Protein AF-A0A7S0JQW3-F1 (afdb_monomer_lite)

Structure (mmCIF, N/CA/C/O backbone):
data_AF-A0A7S0JQW3-F1
#
_entry.id   AF-A0A7S0JQW3-F1
#
loop_
_atom_site.group_PDB
_atom_site.id
_atom_site.type_symbol
_atom_site.label_atom_id
_atom_site.label_alt_id
_atom_site.label_comp_id
_atom_site.label_asym_id
_atom_site.label_entity_id
_atom_site.label_seq_id
_atom_site.pdbx_PDB_ins_code
_atom_site.Cartn_x
_atom_site.Cartn_y
_atom_site.Cartn_z
_atom_site.occupancy
_atom_site.B_iso_or_equiv
_atom_site.auth_seq_id
_atom_site.auth_comp_id
_atom_site.auth_asym_id
_atom_site.auth_atom_id
_atom_site.pdbx_PDB_model_num
ATOM 1 N N . SER A 1 1 ? 18.197 -0.335 -47.151 1.00 66.12 1 SER A N 1
ATOM 2 C CA . SER A 1 1 ? 19.376 -0.443 -46.254 1.00 66.12 1 SER A CA 1
ATOM 3 C C . SER A 1 1 ? 19.464 0.715 -45.250 1.00 66.12 1 SER A C 1
ATOM 5 O O . SER A 1 1 ? 19.553 0.462 -44.054 1.00 66.12 1 SER A O 1
ATOM 7 N N . HIS A 1 2 ? 19.393 1.984 -45.680 1.00 73.44 2 HIS A N 1
ATOM 8 C CA . HIS A 1 2 ? 19.447 3.146 -44.775 1.00 73.44 2 HIS A CA 1
ATOM 9 C C . HIS A 1 2 ? 18.208 3.289 -43.865 1.00 73.44 2 HIS A C 1
ATOM 11 O O . HIS A 1 2 ? 18.365 3.483 -42.660 1.00 73.44 2 HIS A O 1
ATOM 17 N N . ASP A 1 3 ? 16.999 3.089 -44.398 1.00 83.38 3 ASP A N 1
ATOM 18 C CA . ASP A 1 3 ? 15.757 3.251 -43.622 1.00 83.38 3 ASP A CA 1
ATOM 19 C C . ASP A 1 3 ? 15.585 2.187 -42.538 1.00 83.38 3 ASP A C 1
ATOM 21 O O . ASP A 1 3 ? 15.240 2.512 -41.406 1.00 83.38 3 ASP A O 1
ATOM 25 N N . VAL A 1 4 ? 15.963 0.936 -42.826 1.00 90.81 4 VAL A N 1
ATOM 26 C CA . VAL A 1 4 ? 15.987 -0.153 -41.832 1.00 90.81 4 VAL A CA 1
ATOM 27 C C . VAL A 1 4 ? 16.892 0.210 -40.651 1.00 90.81 4 VAL A C 1
ATOM 29 O O . VAL A 1 4 ? 16.494 0.071 -39.498 1.00 90.81 4 VAL A O 1
ATOM 32 N N . ARG A 1 5 ? 18.085 0.767 -40.910 1.00 91.12 5 ARG A N 1
ATOM 33 C CA . ARG A 1 5 ? 18.995 1.220 -39.843 1.00 91.12 5 ARG A CA 1
ATOM 34 C C . ARG A 1 5 ? 18.399 2.359 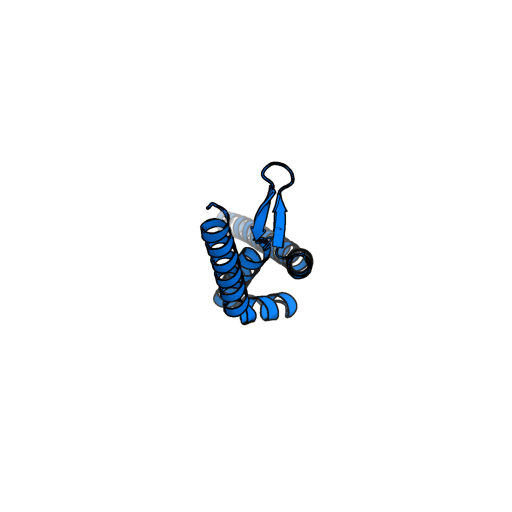-39.014 1.00 91.12 5 ARG A C 1
ATOM 36 O O . ARG A 1 5 ? 18.644 2.417 -37.811 1.00 91.12 5 ARG A O 1
A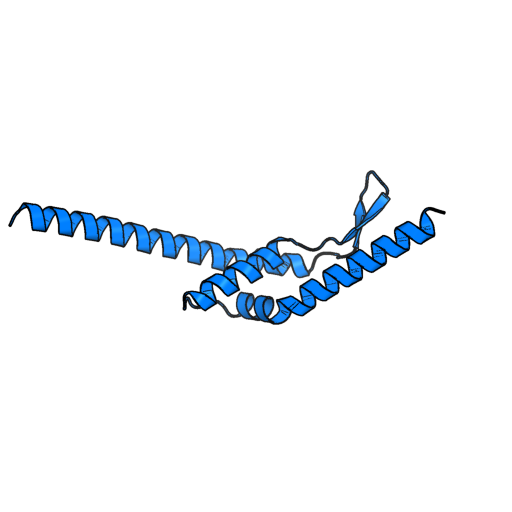TOM 43 N N . ARG A 1 6 ? 17.624 3.260 -39.626 1.00 93.00 6 ARG A N 1
ATOM 44 C CA . ARG A 1 6 ? 16.941 4.353 -38.917 1.00 93.00 6 ARG A CA 1
ATOM 45 C C . ARG A 1 6 ? 15.819 3.828 -38.020 1.00 93.00 6 ARG A C 1
ATOM 47 O O . ARG A 1 6 ? 15.750 4.233 -36.863 1.00 93.00 6 ARG A O 1
ATOM 54 N N . VAL A 1 7 ? 15.009 2.896 -38.524 1.00 94.56 7 VAL A N 1
ATOM 55 C CA . VAL A 1 7 ? 13.936 2.235 -37.762 1.00 94.56 7 VAL A CA 1
ATOM 56 C C . VAL A 1 7 ? 14.510 1.470 -36.570 1.00 94.56 7 VAL A C 1
ATOM 58 O O . VAL A 1 7 ? 14.056 1.672 -35.449 1.00 94.56 7 VAL A O 1
ATOM 61 N N . VAL A 1 8 ? 15.574 0.685 -36.773 1.00 95.44 8 VAL A N 1
ATOM 62 C CA . VAL A 1 8 ? 16.247 -0.050 -35.686 1.00 95.44 8 VAL A CA 1
ATOM 63 C C . VAL A 1 8 ? 16.790 0.901 -34.614 1.00 95.44 8 VAL A C 1
ATOM 65 O O . VAL A 1 8 ? 16.613 0.657 -33.422 1.00 95.44 8 VAL A O 1
ATOM 68 N N . LYS A 1 9 ? 17.411 2.023 -35.006 1.00 95.44 9 LYS A N 1
ATOM 69 C CA . LYS A 1 9 ? 17.895 3.032 -34.046 1.00 95.44 9 LYS A CA 1
ATOM 70 C C . LYS A 1 9 ? 16.758 3.653 -33.231 1.00 95.44 9 LYS A C 1
ATOM 72 O O . LYS A 1 9 ? 16.927 3.850 -32.030 1.00 95.44 9 LYS A O 1
ATOM 77 N N . LEU A 1 10 ? 15.628 3.964 -33.868 1.00 96.38 10 LEU A N 1
ATOM 78 C CA . LEU A 1 10 ? 14.461 4.519 -33.181 1.00 96.38 10 LEU A CA 1
ATOM 79 C C . LEU A 1 10 ? 13.863 3.505 -32.204 1.00 96.38 10 LEU A C 1
ATOM 81 O O . LEU A 1 10 ? 13.666 3.845 -31.042 1.00 96.38 10 LEU A O 1
ATOM 85 N N . TYR A 1 11 ? 13.655 2.266 -32.651 1.00 96.88 11 TYR A N 1
ATOM 86 C CA . TYR A 1 11 ? 13.171 1.177 -31.808 1.00 96.88 11 TYR A CA 1
ATOM 87 C C . TYR A 1 11 ? 14.049 1.003 -30.567 1.00 96.88 11 TYR A C 1
ATOM 89 O O . TYR A 1 11 ? 13.549 1.062 -29.450 1.00 96.88 11 TYR A O 1
ATOM 97 N N . ASN A 1 12 ? 15.370 0.902 -30.744 1.00 97.31 12 ASN A N 1
ATOM 98 C CA . ASN A 1 12 ? 16.304 0.739 -29.627 1.00 97.31 12 ASN A CA 1
ATOM 99 C C . ASN A 1 12 ? 16.274 1.925 -28.657 1.00 97.31 12 ASN A C 1
ATOM 101 O O . ASN A 1 12 ? 16.422 1.740 -27.450 1.00 97.31 12 ASN A O 1
ATOM 105 N N . ARG A 1 13 ? 16.093 3.149 -29.171 1.00 97.00 13 ARG A N 1
ATOM 106 C CA . ARG A 1 13 ? 15.954 4.339 -28.328 1.00 97.00 13 ARG A CA 1
ATOM 107 C C . ARG A 1 13 ? 14.680 4.267 -27.489 1.00 97.00 13 ARG A C 1
ATOM 109 O O . ARG A 1 13 ? 14.762 4.475 -26.286 1.00 97.00 13 ARG A O 1
ATOM 116 N N . VAL A 1 14 ? 13.543 3.955 -28.110 1.00 97.62 14 VAL A N 1
ATOM 117 C CA . VAL A 1 14 ? 12.250 3.847 -27.419 1.00 97.62 14 VAL A CA 1
ATOM 118 C C . VAL A 1 14 ? 12.271 2.704 -26.408 1.00 97.62 14 VAL A C 1
ATOM 120 O O . VAL A 1 14 ? 11.930 2.926 -25.254 1.00 97.62 14 VAL A O 1
ATOM 123 N N . ALA A 1 15 ? 12.753 1.522 -26.799 1.00 97.44 15 ALA A N 1
ATOM 124 C CA . ALA A 1 15 ? 12.887 0.374 -25.907 1.00 97.44 15 ALA A CA 1
ATOM 125 C C . ALA A 1 15 ? 13.730 0.716 -24.670 1.00 97.44 15 ALA A C 1
ATOM 127 O O . ALA A 1 15 ? 13.329 0.419 -23.550 1.00 97.44 15 ALA A O 1
ATOM 128 N N . ARG A 1 16 ? 14.856 1.422 -24.848 1.00 97.38 16 ARG A N 1
ATOM 129 C CA . ARG A 1 16 ? 15.671 1.887 -23.718 1.00 97.38 16 ARG A CA 1
ATOM 130 C C . ARG A 1 16 ? 14.904 2.850 -22.814 1.00 97.38 16 ARG A C 1
ATOM 132 O O . ARG A 1 16 ? 14.981 2.716 -21.601 1.00 97.38 16 ARG A O 1
ATOM 139 N N . THR A 1 17 ? 14.177 3.806 -23.391 1.00 97.69 17 THR A N 1
ATOM 140 C CA . THR A 1 17 ? 13.360 4.749 -22.616 1.00 97.69 17 THR A CA 1
ATOM 141 C C . THR A 1 17 ? 12.278 4.033 -21.809 1.00 97.69 17 THR A C 1
ATOM 143 O O . THR A 1 17 ? 12.087 4.380 -20.648 1.00 97.69 17 THR A O 1
ATOM 146 N N . LEU A 1 18 ? 11.620 3.021 -22.383 1.00 97.62 18 LEU A N 1
ATOM 147 C CA . LEU A 1 18 ? 10.612 2.220 -21.684 1.00 97.62 18 LEU A CA 1
ATOM 148 C C . LEU A 1 18 ? 11.218 1.456 -20.502 1.00 97.62 18 LEU A C 1
ATOM 150 O O . LEU A 1 18 ? 10.723 1.587 -19.390 1.00 97.62 18 LEU A O 1
ATOM 154 N N . VAL A 1 19 ? 12.347 0.770 -20.703 1.00 96.44 19 VAL A N 1
ATOM 155 C CA . VAL A 1 19 ? 13.032 0.040 -19.620 1.00 96.44 19 VAL A CA 1
ATOM 156 C C . VAL A 1 19 ? 13.473 0.982 -18.494 1.00 96.44 19 VAL A C 1
ATOM 158 O O . VAL A 1 19 ? 13.314 0.668 -17.318 1.00 96.44 19 VAL A O 1
ATOM 161 N N . SER A 1 20 ? 14.009 2.163 -18.825 1.00 96.62 20 SER A N 1
ATOM 162 C CA . SER A 1 20 ? 14.386 3.155 -17.808 1.00 96.62 20 SER A CA 1
ATOM 163 C C . SER A 1 20 ? 13.181 3.680 -17.028 1.00 96.62 20 SER A C 1
ATOM 165 O O . SER A 1 20 ? 13.288 3.900 -15.824 1.00 96.62 20 SER A O 1
ATOM 167 N N . PHE A 1 21 ? 12.046 3.877 -17.700 1.00 97.19 21 PHE A N 1
ATOM 168 C CA . PHE A 1 21 ? 10.802 4.284 -17.057 1.00 97.19 21 PHE A CA 1
ATOM 169 C C . PHE A 1 21 ? 10.294 3.199 -16.101 1.00 97.19 21 PHE A C 1
ATOM 171 O O . PHE A 1 21 ? 10.040 3.497 -14.939 1.00 97.19 21 PHE A O 1
ATOM 178 N N . GLU A 1 22 ? 10.211 1.946 -16.552 1.00 95.56 22 GLU A N 1
ATOM 179 C CA . GLU A 1 22 ? 9.793 0.803 -15.726 1.00 95.56 22 GLU A CA 1
ATOM 180 C C . GLU A 1 22 ? 10.667 0.653 -14.478 1.00 95.56 22 GLU A C 1
ATOM 182 O O . GLU A 1 22 ? 10.149 0.504 -13.373 1.00 95.56 22 GLU A O 1
ATOM 187 N N . TYR A 1 23 ? 11.988 0.764 -14.640 1.00 96.00 23 TYR A N 1
ATOM 188 C CA . TYR A 1 23 ? 12.929 0.710 -13.525 1.00 96.00 23 TYR A CA 1
ATOM 189 C C . TYR A 1 23 ? 12.693 1.833 -12.507 1.00 96.00 23 TYR A C 1
ATOM 191 O O . TYR A 1 23 ? 12.665 1.576 -11.306 1.00 96.00 23 TYR A O 1
ATOM 199 N N . LEU A 1 24 ? 12.497 3.071 -12.975 1.00 97.69 24 LEU A N 1
ATOM 200 C CA . LEU A 1 24 ? 12.258 4.221 -12.103 1.00 97.69 24 LEU A CA 1
ATOM 201 C C . LEU A 1 24 ? 10.972 4.048 -11.282 1.00 97.69 24 LEU A C 1
ATOM 203 O O . LEU A 1 24 ? 10.975 4.293 -10.079 1.00 97.69 24 LEU A O 1
ATOM 207 N N . TRP A 1 25 ? 9.890 3.593 -11.918 1.00 96.12 25 TRP A N 1
ATOM 208 C CA . TRP A 1 25 ? 8.623 3.346 -11.229 1.00 96.12 25 TRP A CA 1
ATOM 209 C C . TRP A 1 25 ? 8.698 2.178 -10.259 1.00 96.12 25 TRP A C 1
ATOM 211 O O . TRP A 1 25 ? 8.165 2.280 -9.158 1.00 96.12 25 TRP A O 1
ATOM 221 N N . TYR A 1 26 ? 9.380 1.095 -10.635 1.00 96.75 26 TYR A N 1
ATOM 222 C CA . TYR A 1 26 ? 9.618 -0.011 -9.719 1.00 96.75 26 TYR A CA 1
ATOM 223 C C . TYR A 1 26 ? 10.408 0.459 -8.494 1.00 96.75 26 TYR A C 1
ATOM 225 O O . TYR A 1 26 ? 10.013 0.155 -7.376 1.00 96.75 26 TYR A O 1
ATOM 233 N N . GLN A 1 27 ? 11.465 1.256 -8.676 1.00 96.94 27 GLN A N 1
ATOM 234 C CA . GLN A 1 27 ? 12.246 1.776 -7.555 1.00 96.94 27 GLN A CA 1
ATOM 235 C C . GLN A 1 27 ? 11.411 2.681 -6.640 1.00 96.94 27 GLN A C 1
ATOM 237 O O . GLN A 1 27 ? 11.416 2.485 -5.430 1.00 96.94 27 GLN A O 1
ATOM 242 N N . ALA A 1 28 ? 10.640 3.610 -7.211 1.00 96.44 28 ALA A N 1
ATOM 243 C CA . ALA A 1 28 ? 9.741 4.464 -6.438 1.00 96.44 28 ALA A CA 1
ATOM 244 C C . ALA A 1 28 ? 8.696 3.648 -5.660 1.00 96.44 28 ALA A C 1
ATOM 246 O O . ALA A 1 28 ? 8.401 3.951 -4.507 1.00 96.44 28 ALA A O 1
ATOM 247 N N . TRP A 1 29 ? 8.164 2.586 -6.272 1.00 97.06 29 TRP A N 1
ATOM 248 C CA . TRP A 1 29 ? 7.266 1.659 -5.595 1.00 97.06 29 TRP A CA 1
ATOM 249 C C . TRP A 1 29 ? 7.960 0.937 -4.435 1.00 97.06 29 TRP A C 1
ATOM 251 O O . TRP A 1 29 ? 7.380 0.855 -3.357 1.00 97.06 29 TRP A O 1
ATOM 261 N N . VAL A 1 30 ? 9.202 0.468 -4.618 1.00 96.88 30 VAL A N 1
ATOM 262 C CA . VAL A 1 30 ? 9.990 -0.164 -3.546 1.00 96.88 30 VAL A CA 1
ATOM 263 C C . VAL A 1 30 ? 10.181 0.787 -2.365 1.00 96.88 30 VAL A C 1
ATOM 265 O O . VAL A 1 30 ? 9.992 0.376 -1.221 1.00 96.88 30 VAL A O 1
ATOM 268 N N . ASP A 1 31 ? 10.507 2.048 -2.636 1.00 95.62 31 ASP A N 1
ATOM 269 C CA . ASP A 1 31 ? 10.728 3.057 -1.599 1.00 95.62 31 ASP A CA 1
ATOM 270 C C . ASP A 1 31 ? 9.426 3.375 -0.829 1.00 95.62 31 ASP A C 1
ATOM 272 O O . ASP A 1 31 ? 9.451 3.557 0.389 1.00 95.62 31 ASP A O 1
ATOM 276 N N . ALA A 1 32 ? 8.272 3.346 -1.506 1.00 95.12 32 ALA A N 1
ATOM 277 C CA . ALA A 1 32 ? 6.955 3.571 -0.901 1.00 95.12 32 ALA A CA 1
ATOM 278 C C . ALA A 1 32 ? 6.470 2.420 0.009 1.00 95.12 32 ALA A C 1
ATOM 280 O O . ALA A 1 32 ? 5.548 2.610 0.806 1.00 95.12 32 ALA A O 1
ATOM 281 N N . ILE A 1 33 ? 7.075 1.224 -0.067 1.00 96.56 33 ILE A N 1
ATOM 282 C CA . ILE A 1 33 ? 6.663 0.066 0.749 1.00 96.56 33 ILE A CA 1
ATOM 283 C C . ILE A 1 33 ? 6.765 0.382 2.245 1.00 96.56 33 ILE A C 1
ATOM 285 O O . ILE A 1 33 ? 5.868 0.030 3.013 1.00 96.56 33 ILE A O 1
ATOM 289 N N . GLU A 1 34 ? 7.854 1.022 2.671 1.00 93.38 34 GLU A N 1
ATOM 290 C CA . GLU A 1 34 ? 8.076 1.313 4.090 1.00 93.38 34 GLU A CA 1
ATOM 291 C C . GLU A 1 34 ? 7.122 2.392 4.613 1.00 93.38 34 GLU A C 1
ATOM 293 O O . GLU A 1 34 ? 6.642 2.278 5.741 1.00 93.38 34 GLU A O 1
ATOM 298 N N . GLU A 1 35 ? 6.770 3.377 3.781 1.00 92.06 35 GLU A N 1
ATOM 299 C CA . GLU A 1 35 ? 5.757 4.385 4.114 1.00 92.06 35 GLU A CA 1
ATOM 300 C C . GLU A 1 35 ? 4.391 3.729 4.345 1.00 92.06 35 GLU A C 1
ATOM 302 O O . GLU A 1 35 ? 3.802 3.886 5.417 1.00 92.06 35 GLU A O 1
ATOM 307 N N . ALA A 1 36 ? 3.941 2.888 3.408 1.00 93.06 36 ALA A N 1
ATOM 308 C CA . ALA A 1 36 ? 2.681 2.167 3.558 1.00 93.06 36 ALA A CA 1
ATOM 309 C C . ALA A 1 36 ? 2.687 1.284 4.820 1.00 93.06 36 ALA A C 1
ATOM 311 O O . ALA A 1 36 ? 1.710 1.253 5.569 1.00 93.06 36 ALA A O 1
ATOM 312 N N . ARG A 1 37 ? 3.800 0.589 5.106 1.00 92.75 37 ARG A N 1
ATOM 313 C CA . ARG A 1 37 ? 3.948 -0.252 6.309 1.00 92.75 37 ARG A CA 1
ATOM 314 C C . ARG A 1 37 ? 3.888 0.546 7.607 1.00 92.75 37 ARG A C 1
ATOM 316 O O . ARG A 1 37 ? 3.344 0.027 8.582 1.00 92.75 37 ARG A O 1
AT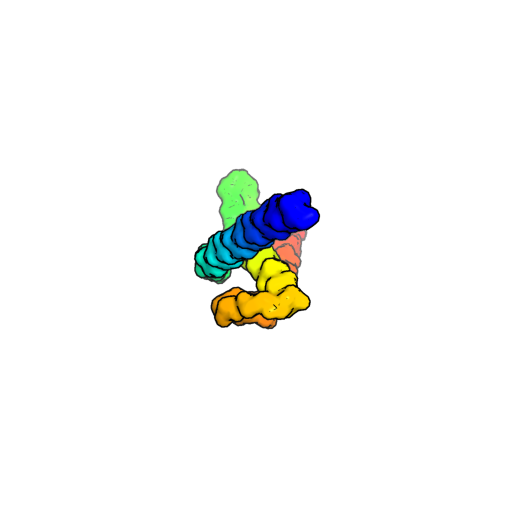OM 323 N N . ALA A 1 38 ? 4.406 1.771 7.637 1.00 91.88 38 ALA A N 1
ATOM 324 C CA . ALA A 1 38 ? 4.285 2.641 8.805 1.00 91.88 38 ALA A CA 1
ATOM 325 C C . ALA A 1 38 ? 2.810 2.936 9.138 1.00 91.88 38 ALA A C 1
ATOM 327 O O . ALA A 1 38 ? 2.451 2.991 10.315 1.00 91.88 38 ALA A O 1
ATOM 328 N N . GLY A 1 39 ? 1.931 2.990 8.129 1.00 89.81 39 GLY A N 1
ATOM 329 C CA . GLY A 1 39 ? 0.480 3.117 8.307 1.00 89.81 39 GLY A CA 1
ATOM 330 C C . GLY A 1 39 ? -0.157 2.003 9.153 1.00 89.81 39 GLY A C 1
ATOM 331 O O . GLY A 1 39 ? -1.154 2.242 9.833 1.00 89.81 39 GLY A O 1
ATOM 332 N N . LEU A 1 40 ? 0.442 0.803 9.219 1.00 90.50 40 LEU A N 1
ATOM 333 C CA . LEU A 1 40 ? -0.039 -0.288 10.090 1.00 90.50 40 LEU A CA 1
ATOM 334 C C . LEU A 1 40 ? 0.187 -0.028 11.585 1.00 90.50 40 LEU A C 1
ATOM 336 O O . LEU A 1 40 ? -0.391 -0.729 12.413 1.00 90.50 40 LEU A O 1
ATOM 340 N N . GLN A 1 41 ? 1.035 0.939 11.937 1.00 90.81 41 GLN A N 1
ATOM 341 C CA . GLN A 1 41 ? 1.301 1.320 13.326 1.00 90.81 41 GLN A CA 1
ATOM 342 C C . GLN A 1 41 ? 0.347 2.413 13.828 1.00 90.81 41 GLN A C 1
ATOM 344 O O . GLN A 1 41 ? 0.403 2.783 15.001 1.00 90.81 41 GLN A O 1
ATOM 349 N N . ALA A 1 42 ? -0.524 2.939 12.963 1.00 91.4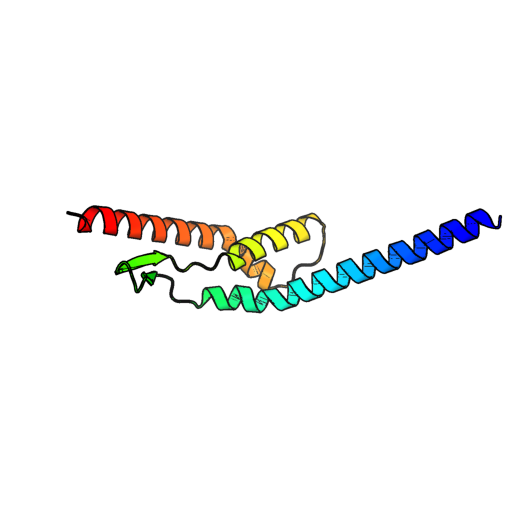4 42 ALA A N 1
ATOM 350 C CA . ALA A 1 42 ? -1.476 3.975 13.329 1.00 91.44 42 ALA A CA 1
ATOM 351 C C . ALA A 1 42 ? -2.575 3.446 14.269 1.00 91.44 42 ALA A C 1
ATOM 353 O O . ALA A 1 42 ? -2.977 2.282 14.223 1.00 91.44 42 ALA A O 1
ATOM 354 N N . THR A 1 43 ? -3.108 4.332 15.114 1.00 92.81 43 THR A N 1
ATOM 355 C CA . THR A 1 43 ? -4.264 4.024 15.964 1.00 92.81 43 THR A CA 1
ATOM 356 C C . THR A 1 43 ? -5.466 3.678 15.090 1.00 92.81 43 THR A C 1
ATOM 358 O O . THR A 1 43 ? -5.867 4.502 14.278 1.00 92.81 43 THR A O 1
ATOM 361 N N . LEU A 1 44 ? -6.059 2.495 15.273 1.00 93.25 44 LEU A N 1
ATOM 362 C CA . LEU A 1 44 ? -7.115 1.981 14.389 1.00 93.25 44 LEU A CA 1
ATOM 363 C C . LEU A 1 44 ? -8.509 2.552 14.658 1.00 93.25 44 LEU A C 1
ATOM 365 O O . LEU A 1 44 ? -9.341 2.531 13.761 1.00 93.25 44 LEU A O 1
ATOM 369 N N . ILE A 1 45 ? -8.788 3.039 15.868 1.00 94.38 45 ILE A N 1
ATOM 370 C CA . ILE A 1 45 ? -10.073 3.659 16.212 1.00 94.38 45 ILE A CA 1
ATOM 371 C C . ILE A 1 45 ? -9.801 5.107 16.584 1.00 94.38 45 ILE A C 1
ATOM 373 O O . ILE A 1 45 ? -9.101 5.383 17.559 1.00 94.38 45 ILE A O 1
ATOM 377 N N . VAL A 1 46 ? -10.362 6.027 15.809 1.00 94.06 46 VAL A N 1
ATOM 378 C CA . VAL A 1 46 ? -10.207 7.467 16.021 1.00 94.06 46 VAL A CA 1
ATOM 379 C C . VAL A 1 46 ? -11.565 8.118 16.175 1.00 94.06 46 VAL A C 1
ATOM 381 O O . VAL A 1 46 ? -12.550 7.672 15.591 1.00 94.06 46 VAL A O 1
ATOM 384 N N . ARG A 1 47 ? -11.616 9.184 16.968 1.00 93.56 47 ARG A N 1
ATOM 385 C CA . ARG A 1 47 ? -12.809 10.009 17.115 1.00 93.56 47 ARG A CA 1
ATOM 386 C C . ARG A 1 47 ? -12.631 11.265 16.283 1.00 93.56 47 ARG A C 1
ATOM 388 O O . ARG A 1 47 ? -11.646 11.976 16.473 1.00 93.56 47 ARG A O 1
ATOM 395 N N . HIS A 1 48 ? -13.553 11.528 15.369 1.00 91.06 48 HIS A N 1
ATOM 396 C CA . HIS A 1 48 ? -13.473 12.725 14.548 1.00 91.06 48 HIS A CA 1
ATOM 397 C C . HIS A 1 48 ? -13.820 13.962 15.400 1.00 91.06 48 HIS A C 1
ATOM 399 O O . HIS A 1 48 ? -14.761 13.910 16.200 1.00 91.06 48 HIS A O 1
ATOM 405 N N . PRO A 1 49 ? -13.041 15.054 15.291 1.00 89.25 49 PRO A N 1
ATOM 406 C CA . PRO A 1 49 ? -13.147 16.198 16.196 1.00 89.25 49 PRO A CA 1
ATOM 407 C C . PRO A 1 49 ? -14.475 16.953 16.066 1.00 89.25 49 PRO A C 1
ATOM 409 O O . PRO A 1 49 ? -14.967 17.466 17.067 1.00 89.25 49 PRO A O 1
ATOM 412 N N . ASP A 1 50 ? -15.069 16.981 14.868 1.00 89.31 50 ASP A N 1
ATOM 413 C CA . ASP A 1 50 ? -16.247 17.819 14.600 1.00 89.31 50 ASP A CA 1
ATOM 414 C C . ASP A 1 50 ? -17.587 17.142 14.930 1.00 89.31 50 ASP A C 1
ATOM 416 O O . ASP A 1 50 ? -18.488 17.783 15.466 1.00 89.31 50 ASP A O 1
ATOM 420 N N . ASP A 1 51 ? -17.744 15.851 14.620 1.00 86.75 51 ASP A N 1
ATOM 421 C CA . ASP A 1 51 ? -19.000 15.104 14.807 1.00 86.75 51 ASP A CA 1
ATOM 422 C C . ASP A 1 51 ? -18.956 14.168 16.030 1.00 86.75 51 ASP A C 1
ATOM 424 O O . ASP A 1 51 ? -19.976 13.609 16.435 1.00 86.75 51 ASP A O 1
ATOM 428 N N . GLY A 1 52 ? -17.776 13.983 16.633 1.00 86.06 52 GLY A N 1
ATOM 429 C CA . GLY A 1 52 ? -17.560 13.079 17.753 1.00 86.06 52 GLY A CA 1
ATOM 430 C C . GLY A 1 52 ? -17.782 11.599 17.425 1.00 86.06 52 GLY A C 1
ATOM 431 O O . GLY A 1 52 ? -17.845 10.803 18.370 1.00 86.06 52 GLY A O 1
ATOM 432 N N . LYS A 1 53 ? -17.900 11.213 16.149 1.00 89.56 53 LYS A N 1
ATOM 433 C CA . LYS A 1 53 ? -18.112 9.825 15.723 1.00 89.56 53 LYS A CA 1
ATOM 434 C C . LYS A 1 53 ? -16.804 9.045 15.693 1.00 89.56 53 LYS A C 1
ATOM 436 O O . LYS A 1 53 ? -15.723 9.610 15.522 1.00 89.56 53 LYS A O 1
ATOM 441 N N . LEU A 1 54 ? -16.907 7.734 15.898 1.00 93.25 54 LEU A N 1
ATOM 442 C CA . LEU A 1 54 ? -15.770 6.821 15.836 1.00 93.25 54 LEU A CA 1
ATOM 443 C C . LEU A 1 54 ? -15.600 6.288 14.414 1.00 93.25 54 LEU A C 1
ATOM 445 O O . LEU A 1 54 ? -16.568 5.858 13.792 1.00 93.25 54 LEU A O 1
ATOM 449 N N . TYR A 1 55 ? -14.360 6.262 13.938 1.00 92.31 55 TYR A N 1
ATOM 450 C CA . TYR A 1 55 ? -13.989 5.772 12.617 1.00 92.31 55 TYR A CA 1
ATOM 451 C C . TYR A 1 55 ? -12.870 4.740 12.715 1.00 92.31 55 TYR A C 1
ATOM 453 O O . TYR A 1 55 ? -12.006 4.819 13.595 1.00 92.31 55 TYR A O 1
ATOM 461 N N . VAL A 1 56 ? -12.868 3.798 11.769 1.00 94.88 56 VAL A N 1
ATOM 462 C CA . VAL A 1 56 ? -11.740 2.887 11.566 1.00 94.88 56 VAL A CA 1
ATOM 463 C C . VAL A 1 56 ? -10.671 3.611 10.748 1.00 94.88 56 VAL A C 1
ATOM 465 O O . VAL A 1 56 ? -10.837 3.823 9.549 1.00 94.88 56 VAL A O 1
ATOM 468 N N . ASN A 1 57 ? -9.568 3.978 11.389 1.00 93.81 57 ASN A N 1
ATOM 469 C CA . ASN A 1 57 ? -8.403 4.601 10.765 1.00 93.81 57 ASN A CA 1
ATOM 470 C C . ASN A 1 57 ? -7.473 3.524 10.188 1.00 93.81 57 ASN A C 1
ATOM 472 O O . ASN A 1 57 ? -6.401 3.239 10.717 1.00 93.81 57 ASN A O 1
ATOM 476 N N . PHE A 1 58 ? -7.940 2.867 9.127 1.00 92.50 58 PHE A N 1
ATOM 477 C CA . PHE A 1 58 ? -7.157 1.889 8.380 1.00 92.50 58 PHE A CA 1
ATOM 478 C C . PHE A 1 58 ? -6.599 2.531 7.111 1.00 92.50 58 PHE A C 1
ATOM 480 O O . PHE A 1 58 ? -7.362 3.022 6.277 1.00 92.50 58 PHE A O 1
ATOM 487 N N . ASP A 1 59 ? -5.276 2.510 6.957 1.00 91.94 59 ASP A N 1
ATOM 488 C CA . ASP A 1 59 ? -4.619 3.152 5.824 1.00 91.94 59 ASP A CA 1
ATOM 489 C C . ASP A 1 59 ? -4.884 2.397 4.510 1.00 91.94 59 ASP A C 1
ATOM 491 O O . ASP A 1 59 ? -4.478 1.247 4.308 1.00 91.94 59 ASP A O 1
ATOM 495 N N . SER A 1 60 ? -5.561 3.072 3.580 1.00 90.00 60 SER A N 1
ATOM 496 C CA . SER A 1 60 ? -5.856 2.542 2.248 1.00 90.00 60 SER A CA 1
ATOM 497 C C . SER A 1 60 ? -4.600 2.212 1.427 1.00 90.00 60 SER A C 1
ATOM 499 O O . SER A 1 60 ? -4.669 1.324 0.567 1.00 90.00 60 SER A O 1
ATOM 501 N N . GLN A 1 61 ? -3.452 2.837 1.727 1.00 93.25 61 GLN A N 1
ATOM 502 C CA . GLN A 1 61 ? -2.172 2.550 1.074 1.00 93.25 61 GLN A CA 1
ATOM 503 C C . GLN A 1 61 ? -1.746 1.088 1.261 1.00 93.25 61 GLN A C 1
ATOM 505 O O . GLN A 1 61 ? -1.158 0.496 0.358 1.00 93.25 61 GLN A O 1
ATOM 510 N N . ILE A 1 62 ? -2.130 0.442 2.369 1.00 94.38 62 ILE A N 1
ATOM 511 C CA . ILE A 1 62 ? -1.870 -0.989 2.571 1.00 94.38 62 ILE A CA 1
ATOM 512 C C . ILE A 1 62 ? -2.617 -1.848 1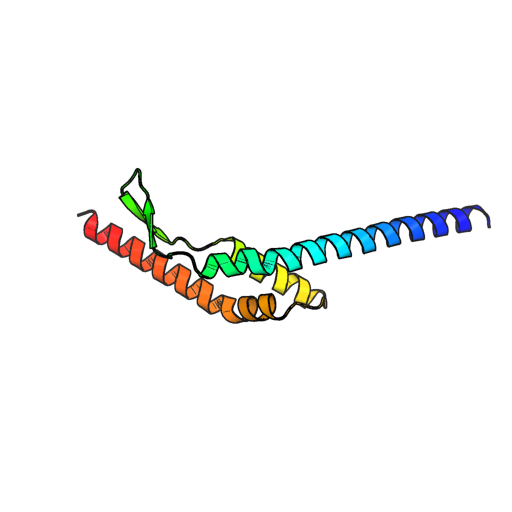.550 1.00 94.38 62 ILE A C 1
ATOM 514 O O . ILE A 1 62 ? -2.056 -2.798 1.000 1.00 94.38 62 ILE A O 1
ATOM 518 N N . LEU A 1 63 ? -3.876 -1.522 1.242 1.00 93.19 63 LEU A N 1
ATOM 519 C CA . LEU A 1 63 ? -4.635 -2.260 0.225 1.00 93.19 63 LEU A CA 1
ATOM 520 C C . LEU A 1 63 ? -4.086 -2.012 -1.177 1.00 93.19 63 LEU A C 1
ATOM 522 O O . LEU A 1 63 ? -4.120 -2.924 -2.008 1.00 93.19 63 LEU A O 1
ATOM 526 N N . GLN A 1 64 ? -3.594 -0.801 -1.436 1.00 95.62 64 GLN A N 1
ATOM 527 C CA . GLN A 1 64 ? -2.909 -0.466 -2.677 1.00 95.62 64 GLN A CA 1
ATOM 528 C C . GLN A 1 64 ? -1.629 -1.299 -2.833 1.00 95.62 64 GLN A C 1
ATOM 530 O O . GLN A 1 64 ? -1.518 -2.028 -3.819 1.00 95.62 64 GLN A O 1
ATOM 535 N N . LEU A 1 65 ? -0.758 -1.317 -1.820 1.00 96.75 65 LEU A N 1
ATOM 536 C CA . LEU A 1 65 ? 0.467 -2.119 -1.802 1.00 96.75 65 LEU A CA 1
ATOM 537 C C . LEU A 1 65 ? 0.185 -3.607 -2.068 1.00 96.75 65 LEU A C 1
ATOM 539 O O . LEU A 1 65 ? 0.854 -4.241 -2.883 1.00 96.75 65 LEU A O 1
ATOM 543 N N . ILE A 1 66 ? -0.848 -4.174 -1.434 1.00 96.44 66 ILE A N 1
ATOM 544 C CA . ILE A 1 66 ? -1.260 -5.571 -1.657 1.00 96.44 66 ILE A CA 1
ATOM 545 C C . ILE A 1 66 ? -1.663 -5.811 -3.118 1.00 96.44 66 ILE A C 1
ATOM 547 O O . ILE A 1 66 ? -1.356 -6.865 -3.681 1.00 96.44 66 ILE A O 1
ATOM 551 N N . ARG A 1 67 ? -2.396 -4.876 -3.736 1.00 96.62 67 ARG A N 1
ATOM 552 C CA . ARG A 1 67 ? -2.827 -4.995 -5.139 1.00 96.62 67 ARG A CA 1
ATOM 553 C C . ARG A 1 67 ? -1.639 -4.907 -6.090 1.00 96.62 67 ARG A C 1
ATOM 555 O O . ARG A 1 67 ? -1.541 -5.738 -6.988 1.00 96.62 67 ARG A O 1
ATOM 562 N N . GLU A 1 68 ? -0.750 -3.948 -5.870 1.00 96.88 68 GLU A N 1
ATOM 563 C CA . GLU A 1 68 ? 0.455 -3.742 -6.677 1.00 96.88 68 GLU A CA 1
ATOM 564 C C . GLU A 1 68 ? 1.385 -4.953 -6.596 1.00 96.88 68 GLU A C 1
ATOM 566 O O . GLU A 1 68 ? 1.736 -5.514 -7.634 1.00 96.88 68 GLU A O 1
ATOM 571 N N . ALA A 1 69 ? 1.674 -5.445 -5.386 1.00 97.31 69 ALA A N 1
ATOM 572 C CA . ALA A 1 69 ? 2.481 -6.646 -5.181 1.00 97.31 69 ALA A CA 1
ATOM 573 C C . ALA A 1 69 ? 1.896 -7.861 -5.926 1.00 97.31 69 ALA A C 1
ATOM 575 O O . ALA A 1 69 ? 2.622 -8.563 -6.622 1.00 97.31 69 ALA A O 1
ATOM 576 N N . ARG A 1 70 ? 0.571 -8.076 -5.875 1.00 96.94 70 ARG A N 1
ATOM 577 C CA . ARG A 1 70 ? -0.092 -9.167 -6.620 1.00 96.94 70 ARG A CA 1
ATOM 578 C C . ARG A 1 70 ? 0.022 -9.011 -8.135 1.00 96.94 70 ARG A C 1
ATOM 580 O O . ARG A 1 70 ? 0.124 -10.016 -8.836 1.00 96.94 70 ARG A O 1
ATOM 587 N N . CYS A 1 71 ? -0.051 -7.787 -8.653 1.00 96.75 71 CYS A N 1
ATOM 588 C CA . CYS A 1 71 ? 0.141 -7.533 -10.080 1.00 96.75 71 CYS A CA 1
ATOM 589 C C . CYS A 1 71 ? 1.579 -7.843 -10.502 1.00 96.75 71 CYS A C 1
ATOM 591 O O . CYS A 1 71 ? 1.770 -8.568 -11.477 1.00 96.75 71 CYS A O 1
ATOM 593 N N . LEU A 1 72 ? 2.568 -7.368 -9.741 1.00 96.69 72 LEU A N 1
ATOM 594 C CA . LEU A 1 72 ? 3.983 -7.629 -10.006 1.00 96.69 72 LEU A CA 1
ATOM 595 C C . LEU A 1 72 ? 4.311 -9.130 -9.940 1.00 96.69 72 LEU A C 1
ATOM 597 O O . LEU A 1 72 ? 4.984 -9.632 -10.839 1.00 96.69 72 LEU A O 1
ATOM 601 N N . ASP A 1 73 ? 3.745 -9.866 -8.973 1.00 96.38 73 ASP A N 1
ATOM 602 C CA . ASP A 1 73 ? 3.900 -11.329 -8.858 1.00 96.38 73 ASP A CA 1
ATOM 603 C C . ASP A 1 73 ? 3.441 -12.043 -10.135 1.00 96.38 73 ASP A C 1
ATOM 605 O O . ASP A 1 73 ? 4.153 -12.865 -10.709 1.00 96.38 73 ASP A O 1
ATOM 609 N N . ARG A 1 74 ? 2.249 -11.678 -10.629 1.00 97.00 74 ARG A N 1
ATOM 610 C CA . ARG A 1 74 ? 1.657 -12.264 -11.843 1.00 97.00 74 ARG A CA 1
ATOM 611 C C . ARG A 1 74 ? 2.443 -11.928 -13.103 1.00 97.00 74 ARG A C 1
ATOM 613 O O . ARG A 1 74 ? 2.401 -12.697 -14.058 1.00 97.00 74 A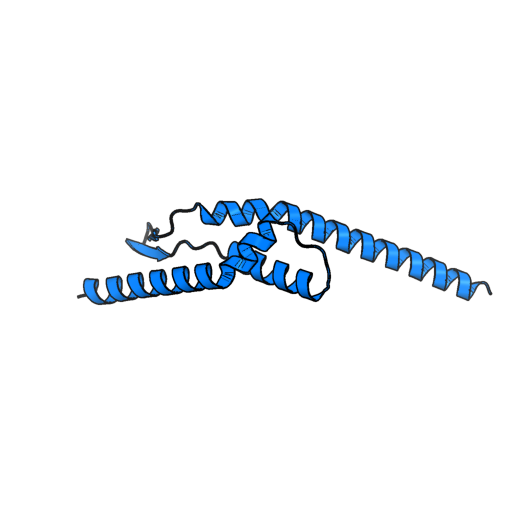RG A O 1
ATOM 620 N N . MET A 1 75 ? 3.129 -10.788 -13.114 1.00 95.56 75 MET A N 1
ATOM 621 C CA . MET A 1 75 ? 4.029 -10.388 -14.196 1.00 95.56 75 MET A CA 1
ATOM 622 C C . MET A 1 75 ? 5.397 -11.085 -14.112 1.00 95.56 75 MET A C 1
ATOM 624 O O . MET A 1 75 ? 6.216 -10.905 -15.009 1.00 95.56 75 MET A O 1
ATOM 628 N N . GLY A 1 76 ? 5.660 -11.872 -13.060 1.00 95.56 76 GLY A N 1
ATOM 629 C CA . GLY A 1 76 ? 6.958 -12.505 -12.821 1.00 95.56 76 GLY A CA 1
ATOM 630 C C . GLY A 1 76 ? 8.040 -11.519 -12.371 1.00 95.56 76 GLY A C 1
ATOM 631 O O . GLY A 1 76 ? 9.228 -11.821 -12.478 1.00 95.56 76 GLY A O 1
ATOM 632 N N . ILE A 1 77 ? 7.644 -10.336 -11.892 1.00 95.06 77 ILE A N 1
ATOM 633 C CA . ILE A 1 77 ? 8.560 -9.325 -11.366 1.00 95.06 77 ILE A CA 1
ATOM 634 C C . ILE A 1 77 ? 8.860 -9.659 -9.904 1.00 95.06 77 ILE A C 1
ATOM 636 O O . ILE A 1 77 ? 7.972 -10.005 -9.127 1.00 95.06 77 ILE A O 1
ATOM 640 N N . HIS A 1 78 ? 10.132 -9.555 -9.522 1.00 94.38 78 HIS A N 1
ATOM 641 C CA . HIS A 1 78 ? 10.554 -9.798 -8.149 1.00 94.38 78 HIS A CA 1
ATOM 642 C C . HIS A 1 78 ? 9.873 -8.820 -7.177 1.00 94.38 78 HIS A C 1
ATOM 644 O O . HIS A 1 78 ? 9.868 -7.613 -7.395 1.00 94.38 78 HIS A O 1
ATOM 650 N N . ILE A 1 79 ? 9.350 -9.348 -6.071 1.00 96.94 79 ILE A N 1
ATOM 651 C CA . ILE A 1 79 ? 8.711 -8.572 -5.002 1.00 96.94 79 ILE A CA 1
ATOM 652 C C . ILE A 1 79 ? 9.642 -8.570 -3.789 1.00 96.94 79 ILE A C 1
ATOM 654 O O . ILE A 1 79 ? 9.997 -9.661 -3.322 1.00 96.94 79 ILE A O 1
ATOM 658 N N . PRO A 1 80 ? 10.004 -7.394 -3.243 1.00 96.88 80 PRO A N 1
ATOM 659 C CA . PRO A 1 80 ? 10.730 -7.294 -1.984 1.00 96.88 80 PRO A CA 1
ATOM 660 C C . PRO A 1 80 ? 10.005 -8.000 -0.835 1.00 96.88 80 PRO A C 1
ATOM 662 O O . PRO A 1 80 ? 8.776 -7.967 -0.737 1.00 96.88 80 PRO A O 1
ATOM 665 N N . GLU A 1 81 ? 10.775 -8.592 0.078 1.00 96.00 81 GLU A N 1
ATOM 666 C CA . GLU A 1 81 ? 10.238 -9.348 1.215 1.00 96.00 81 GLU A CA 1
ATOM 667 C C . GLU A 1 81 ? 9.230 -8.556 2.074 1.00 96.00 81 GLU A C 1
ATOM 669 O O . GLU A 1 81 ? 8.169 -9.103 2.379 1.00 96.00 81 GLU A O 1
ATOM 674 N N . PRO A 1 82 ? 9.447 -7.262 2.397 1.00 95.25 82 PRO A N 1
ATOM 675 C CA . PRO A 1 82 ? 8.476 -6.490 3.174 1.00 95.25 82 PRO A CA 1
ATOM 676 C C . PRO A 1 82 ? 7.086 -6.415 2.523 1.00 95.25 82 PRO A C 1
ATOM 678 O O . PRO A 1 82 ? 6.075 -6.608 3.198 1.00 95.25 82 PRO A O 1
ATOM 681 N N . ALA A 1 83 ? 7.020 -6.208 1.203 1.00 96.44 83 ALA A N 1
ATOM 682 C CA . ALA A 1 83 ? 5.759 -6.199 0.462 1.00 96.44 83 ALA A CA 1
ATOM 683 C C . ALA A 1 83 ? 5.139 -7.599 0.365 1.00 96.44 83 ALA A C 1
ATOM 685 O O . ALA A 1 83 ? 3.919 -7.741 0.458 1.00 96.44 83 ALA A O 1
ATOM 686 N N . ARG A 1 84 ? 5.965 -8.647 0.233 1.00 96.50 84 ARG A N 1
ATOM 687 C CA . ARG A 1 84 ? 5.501 -10.042 0.222 1.00 96.50 84 ARG A CA 1
ATOM 688 C C . ARG A 1 84 ? 4.813 -10.414 1.533 1.00 96.50 84 ARG A C 1
ATOM 690 O O . ARG A 1 84 ? 3.724 -10.983 1.501 1.00 96.50 84 ARG A O 1
ATOM 697 N N . VAL A 1 85 ? 5.399 -10.049 2.673 1.00 95.62 85 VAL A N 1
ATOM 698 C CA . VAL A 1 85 ? 4.809 -10.294 3.998 1.00 95.62 85 VAL A CA 1
ATOM 699 C C . VAL A 1 85 ? 3.443 -9.614 4.123 1.00 95.62 85 VAL A C 1
ATOM 701 O O . VAL A 1 85 ? 2.474 -10.263 4.517 1.00 95.62 85 VAL A O 1
ATOM 704 N N . VAL A 1 86 ? 3.332 -8.341 3.724 1.00 95.62 86 VAL A N 1
ATOM 705 C CA . VAL A 1 86 ? 2.053 -7.605 3.733 1.00 95.62 86 VAL A CA 1
ATOM 706 C C . VAL A 1 86 ? 1.030 -8.268 2.801 1.00 95.62 86 VAL A C 1
ATOM 708 O O . VAL A 1 86 ? -0.122 -8.480 3.183 1.00 95.62 86 VAL A O 1
ATOM 711 N N . MET A 1 87 ? 1.449 -8.667 1.598 1.00 96.00 87 MET A N 1
ATOM 712 C CA . MET A 1 87 ? 0.597 -9.348 0.622 1.00 96.00 87 MET A CA 1
ATOM 713 C C . MET A 1 87 ? 0.037 -10.678 1.148 1.00 96.00 87 MET A C 1
ATOM 715 O O . MET A 1 87 ? -1.142 -10.970 0.926 1.00 96.00 87 MET A O 1
ATOM 719 N N . LEU A 1 88 ? 0.848 -11.472 1.854 1.00 95.75 88 LEU A N 1
ATOM 720 C CA . LEU A 1 88 ? 0.432 -12.743 2.463 1.00 95.75 88 LEU A CA 1
ATOM 721 C C . LEU A 1 88 ? -0.560 -12.548 3.619 1.00 95.75 88 LEU A C 1
ATOM 723 O O . LEU A 1 88 ? -1.370 -13.429 3.897 1.00 95.75 88 LEU A O 1
ATOM 727 N N . GLN A 1 89 ? -0.529 -11.391 4.278 1.00 95.88 89 GLN A N 1
ATOM 728 C CA . GLN A 1 89 ? -1.445 -11.041 5.366 1.00 95.88 89 GLN A CA 1
ATOM 729 C C . GLN A 1 89 ? -2.732 -10.352 4.890 1.00 95.88 89 GLN A C 1
ATOM 731 O O . GLN A 1 89 ? -3.570 -9.985 5.713 1.00 95.88 89 GLN A O 1
ATOM 736 N N . ALA A 1 90 ? -2.934 -10.216 3.576 1.00 95.25 90 ALA A N 1
ATOM 737 C CA . ALA A 1 90 ? -4.055 -9.480 2.997 1.00 95.25 90 ALA A CA 1
ATOM 738 C C . ALA A 1 90 ? -5.430 -9.884 3.546 1.00 95.25 90 ALA A C 1
ATOM 740 O O . ALA A 1 90 ? -6.267 -9.017 3.796 1.00 95.25 90 ALA A O 1
ATOM 741 N N . ASP A 1 91 ? -5.673 -11.180 3.737 1.00 95.31 91 ASP A N 1
ATOM 742 C CA . ASP A 1 91 ? -6.973 -11.657 4.211 1.00 95.31 91 ASP A CA 1
ATOM 743 C C . ASP A 1 91 ? -7.198 -11.310 5.688 1.00 95.31 91 ASP A C 1
ATOM 745 O O . ASP A 1 91 ? -8.311 -10.947 6.064 1.00 95.31 91 ASP A O 1
ATOM 749 N N . LYS A 1 92 ? -6.131 -11.295 6.502 1.00 95.31 92 LYS A N 1
ATOM 750 C CA . LYS A 1 92 ? -6.192 -10.829 7.896 1.00 95.31 92 LYS A CA 1
ATOM 751 C C . LYS A 1 92 ? -6.522 -9.344 7.965 1.00 95.31 92 LYS A C 1
ATOM 753 O O . LYS A 1 92 ? -7.410 -8.958 8.714 1.00 95.31 92 LYS A O 1
ATOM 758 N N . PHE A 1 93 ? -5.860 -8.516 7.157 1.00 94.44 93 PHE A N 1
ATOM 759 C CA . PHE A 1 93 ? -6.134 -7.077 7.135 1.00 94.44 93 PHE A CA 1
ATOM 760 C C . PHE A 1 93 ? -7.576 -6.769 6.734 1.00 94.44 93 PHE A C 1
ATOM 762 O O . PHE A 1 93 ? -8.230 -5.946 7.368 1.00 94.44 93 PHE A O 1
ATOM 769 N N . LYS A 1 94 ? -8.100 -7.469 5.723 1.00 93.75 94 LYS A N 1
ATOM 770 C CA . LYS A 1 94 ? -9.498 -7.312 5.302 1.00 93.75 94 LYS A CA 1
ATOM 771 C C . LYS A 1 94 ? -10.482 -7.763 6.374 1.00 93.75 94 LYS A C 1
ATOM 773 O O . LYS A 1 94 ? -11.472 -7.071 6.584 1.00 93.75 94 LYS A O 1
ATOM 778 N N . ALA A 1 95 ? -10.211 -8.890 7.033 1.00 95.88 95 ALA A N 1
ATOM 779 C CA . ALA A 1 95 ? -11.041 -9.380 8.127 1.00 95.88 95 ALA A CA 1
ATOM 780 C C . ALA A 1 95 ? -11.064 -8.374 9.286 1.00 95.88 95 ALA A C 1
ATOM 782 O O . ALA A 1 95 ? -12.133 -7.927 9.674 1.00 95.88 95 ALA A O 1
ATOM 783 N N . HIS A 1 96 ? -9.897 -7.916 9.750 1.00 94.25 96 HIS A N 1
ATOM 784 C CA . HIS A 1 96 ? -9.812 -6.928 10.828 1.00 94.25 96 HIS A CA 1
ATOM 785 C C . HIS A 1 96 ? -10.504 -5.611 10.482 1.00 94.25 96 HIS A C 1
ATOM 787 O O . HIS A 1 96 ? -11.205 -5.057 11.323 1.00 94.25 96 HIS A O 1
ATOM 793 N N . TYR A 1 97 ? -10.348 -5.122 9.250 1.00 94.38 97 TYR A N 1
ATOM 794 C CA . TYR A 1 97 ? -11.067 -3.936 8.799 1.00 94.38 97 TYR A CA 1
ATOM 795 C C . TYR A 1 97 ? -12.587 -4.150 8.846 1.00 94.38 97 TYR A C 1
ATOM 797 O O . TYR A 1 97 ? -13.297 -3.328 9.418 1.00 94.38 97 TYR A O 1
ATOM 805 N N . ALA A 1 98 ? -13.079 -5.273 8.315 1.00 95.19 98 ALA A N 1
ATOM 806 C CA . ALA A 1 98 ? -14.503 -5.600 8.323 1.00 95.19 98 ALA A CA 1
ATOM 807 C C . ALA A 1 98 ? -15.065 -5.749 9.747 1.00 95.19 98 ALA A C 1
ATOM 809 O O . ALA A 1 98 ? -16.120 -5.188 10.039 1.00 95.19 98 ALA A O 1
ATOM 810 N N . ASP A 1 99 ? -14.348 -6.440 10.637 1.00 96.62 99 ASP A N 1
ATOM 811 C CA . ASP A 1 99 ? -14.746 -6.653 12.031 1.00 96.62 99 ASP A CA 1
ATOM 812 C C . ASP A 1 99 ? -14.820 -5.329 12.801 1.00 96.62 99 ASP A C 1
ATOM 814 O O . ASP A 1 99 ? -15.796 -5.069 13.506 1.00 96.62 99 ASP A O 1
ATOM 818 N N . LEU A 1 100 ? -13.815 -4.461 12.638 1.00 95.81 100 LEU A N 1
ATOM 819 C CA . LEU A 1 100 ? -13.793 -3.140 13.267 1.00 95.81 100 LEU A CA 1
ATOM 820 C C . LEU A 1 100 ? -14.916 -2.250 12.735 1.00 95.81 100 LEU A C 1
ATOM 822 O O . LEU A 1 100 ? -15.610 -1.603 13.519 1.00 95.81 100 LEU A O 1
ATOM 826 N N . SER A 1 101 ? -15.130 -2.233 11.418 1.00 95.25 101 SER A N 1
ATOM 827 C CA . SER A 1 101 ? -16.222 -1.471 10.810 1.00 95.25 101 SER A CA 1
ATOM 828 C C . SER A 1 101 ? -17.584 -1.960 11.299 1.00 95.25 101 SER A C 1
ATOM 830 O O . SER A 1 101 ? -18.437 -1.145 11.649 1.00 95.25 101 SER A O 1
ATOM 832 N N . PHE A 1 102 ? -17.774 -3.278 11.386 1.00 96.31 102 PHE A N 1
ATOM 833 C CA . PHE A 1 102 ? -18.993 -3.870 11.923 1.00 96.31 102 PHE A CA 1
ATOM 834 C C . PHE A 1 102 ? -19.203 -3.484 13.393 1.00 96.31 102 PHE A C 1
ATOM 836 O O . PHE A 1 102 ? -20.274 -2.992 13.747 1.00 96.31 102 PHE A O 1
ATOM 843 N N . ALA A 1 103 ? -18.173 -3.617 14.232 1.00 95.69 103 ALA A N 1
ATOM 844 C CA . ALA A 1 103 ? -18.246 -3.274 15.650 1.00 95.69 103 ALA A CA 1
ATOM 845 C C . ALA A 1 103 ? -18.606 -1.797 15.882 1.00 95.69 103 ALA A C 1
ATOM 847 O O . ALA A 1 103 ? -19.453 -1.501 16.726 1.00 95.69 103 ALA A O 1
ATOM 848 N N . LEU A 1 104 ? -18.015 -0.871 15.116 1.00 94.75 104 LEU A N 1
ATOM 849 C CA . LEU A 1 104 ? -18.359 0.551 15.208 1.00 94.75 104 LEU A CA 1
ATOM 850 C C . LEU A 1 104 ? -19.790 0.833 14.737 1.00 94.75 104 LEU A C 1
ATOM 852 O O . LEU A 1 104 ? -20.491 1.615 15.377 1.00 94.75 104 LEU A O 1
ATOM 856 N N . SER A 1 105 ? -20.250 0.164 13.675 1.00 93.94 105 SER A N 1
ATOM 857 C CA . SER A 1 105 ? -21.629 0.315 13.193 1.00 93.94 105 SER A CA 1
ATOM 858 C C . SER A 1 105 ? -22.661 -0.168 14.219 1.00 93.94 105 SER A C 1
ATOM 860 O O . SER A 1 105 ? -23.674 0.494 14.444 1.00 93.94 105 SER A O 1
ATOM 862 N N . GLU A 1 106 ? -22.381 -1.276 14.914 1.00 94.94 106 GLU A N 1
ATOM 863 C CA . GLU A 1 106 ? -23.240 -1.774 15.989 1.00 94.94 106 GLU A CA 1
ATOM 864 C C . GLU A 1 106 ? -23.209 -0.859 17.215 1.00 94.94 106 GLU A C 1
ATOM 866 O O . GLU A 1 106 ? -24.251 -0.594 17.819 1.00 94.94 106 GLU A O 1
ATOM 871 N N . PHE A 1 107 ? -22.039 -0.316 17.557 1.00 92.94 107 PHE A N 1
ATOM 872 C CA . PHE A 1 107 ? -21.916 0.664 18.630 1.00 92.94 107 PHE A CA 1
ATOM 873 C C . PHE A 1 107 ? -22.753 1.920 18.351 1.00 92.94 107 PHE A C 1
ATOM 875 O O . PHE A 1 107 ? -23.504 2.356 19.227 1.00 92.94 107 PHE A O 1
ATOM 882 N N . GLU A 1 108 ? -22.690 2.472 17.136 1.00 90.81 108 GLU A N 1
ATOM 883 C CA . GLU A 1 108 ? -23.511 3.623 16.733 1.00 90.81 108 GLU A CA 1
ATOM 884 C C . GLU A 1 108 ? -25.008 3.275 16.778 1.00 90.81 108 GLU A C 1
ATOM 886 O O . GLU A 1 108 ? -25.802 4.028 17.339 1.00 90.81 108 GLU A O 1
ATOM 891 N N . ARG A 1 109 ? -25.403 2.088 16.295 1.00 92.75 109 ARG A N 1
ATOM 892 C CA . ARG A 1 109 ? -26.802 1.625 16.324 1.00 92.75 109 ARG A CA 1
ATOM 893 C C . ARG A 1 109 ? -27.374 1.525 17.743 1.00 92.75 109 ARG A C 1
ATOM 895 O O . ARG A 1 109 ? -28.560 1.792 17.944 1.00 92.75 109 ARG A O 1
ATOM 902 N N . ILE A 1 110 ? -26.567 1.095 18.714 1.00 93.56 110 ILE A N 1
ATOM 903 C CA . ILE A 1 110 ? -26.997 0.919 20.111 1.00 93.56 110 ILE A CA 1
ATOM 904 C C . ILE A 1 110 ? -27.001 2.252 20.863 1.00 93.56 110 ILE A C 1
ATOM 906 O O . ILE A 1 110 ? -27.925 2.500 21.633 1.00 93.56 110 ILE A O 1
ATOM 910 N N . THR A 1 111 ? -25.994 3.099 20.645 1.00 89.00 111 THR A N 1
ATOM 911 C CA . THR A 1 111 ? -25.833 4.376 21.364 1.00 89.00 111 THR A CA 1
ATOM 912 C C . THR A 1 111 ? -26.634 5.533 20.769 1.00 89.00 111 THR A C 1
ATOM 914 O O . THR A 1 111 ? -26.838 6.534 21.444 1.00 89.00 111 THR A O 1
ATOM 917 N N . SER A 1 112 ? -27.142 5.397 19.540 1.00 79.56 112 SER A N 1
ATOM 918 C CA . SER A 1 112 ? -28.066 6.354 18.914 1.00 79.56 112 SER A CA 1
ATOM 919 C C . SER A 1 112 ? -29.519 6.258 19.438 1.00 79.56 112 SER A C 1
ATOM 921 O O . SER A 1 112 ? -30.414 6.863 18.840 1.00 79.56 112 SER A O 1
ATOM 923 N N . LYS A 1 113 ? -29.778 5.497 20.511 1.00 53.66 113 LYS A N 1
ATOM 924 C CA . LYS A 1 113 ? -31.057 5.460 21.243 1.00 53.66 113 LYS A CA 1
ATOM 925 C C . LYS A 1 113 ? -30.974 6.286 22.518 1.00 53.66 113 LYS A C 1
ATOM 927 O O . LYS A 1 113 ? -31.984 6.956 22.817 1.00 53.66 113 LYS A O 1
#

Organism: Cafeteria roenbergensis (NCBI:txid33653)

pLDDT: mean 93.55, std 5.82, range [53.66, 97.69]

Sequence (113 aa):
SHDVRRVVKLYNRVARTLVSFEYLWYQAWVDAIEEARAGLQATLIVRHPDDGKLYVNFDSQILQLIREARCLDRMGIHIPEPARVVMLQADKFKAHYADLSFALSEFERITSK

Secondary structure (DSSP, 8-state):
-HHHHHHHHHHHHHHHHHHHHHHHHHHHHHHHHHHHHHGGGS-SEEE-TTT--EEE---HHHHHHHHHHHHHHHTT----HHHHHHHHTHHHHHHHHHHHHHHHHHHHHHHT-

Radius of gyration: 22.23 Å; chains: 1; bounding box: 50×31×68 Å

InterPro domains:
  IPR013594 Dynein heavy chain, tail [PF08385] (2-112)
  IPR026983 Dynein heavy chain [PTHR46532] (3-112)

Foldseek 3Di:
DVVVVVVVVVVVVVVVVVVVVVVVVVVVLVVCLVVLVVQVVDDQWDQDPPPRAIHGSRDCVLVVLLVVQVVCVVVVHDDDPSSVVSNVCVVVSVVVNVVVVVVSVVVCVVVVD